Protein AF-X1V423-F1 (afdb_monomer_lite)

InterPro domains:
  IPR032524 ABC transporter Uup, C-terminal [PF16326] (5-64)
  IPR037118 Valyl-tRNA synthetase, tRNA-binding arm superfamily [G3DSA:1.10.287.380] (3-70)

Radius of gyration: 22.7 Å; chains: 1; bounding box: 46×16×73 Å

pLDDT: mean 88.93, std 11.31, range [49.69, 98.25]

Secondary structure (DSSP, 8-state):
-HHHHHHHHHHHHHHHHHHHHHHHHHHHT-GGGGG-HHHHHHHHHHHHHHHHHHHHHHHHHHHHHHHHHHHHHHHHHHHHTS------

Sequence (88 aa):
SPVNRRIAEIEQEVAASTEPIKEIEAMIADPAHYQDSQNVVAINREYTALRERVARLTSEWDGLTAEAERIKLEYRRAQENLPYKSYS

Foldseek 3Di:
DVLVVLLVVLVVLLVVLVVLLVVLVVLVPDPVNPPDVVSVVVSVVSNVVSVVSNVVSVVSNVVSVVVVVVVVVVVVVVVVPDPDPPPD

Structure (mmCIF, N/CA/C/O backbone):
data_AF-X1V423-F1
#
_entry.id   AF-X1V423-F1
#
loop_
_atom_site.group_PDB
_atom_site.id
_atom_site.type_symbol
_atom_site.label_atom_id
_atom_site.label_alt_id
_atom_site.label_comp_id
_atom_site.label_asym_id
_atom_site.label_entity_id
_atom_site.label_seq_id
_atom_site.pdbx_PDB_ins_code
_atom_site.Cartn_x
_atom_site.Cartn_y
_atom_site.Cartn_z
_atom_site.occupancy
_atom_site.B_iso_or_equiv
_atom_site.auth_seq_id
_atom_site.auth_comp_id
_atom_site.auth_asym_id
_atom_site.auth_atom_id
_atom_site.pdbx_PDB_model_num
ATOM 1 N N . SER A 1 1 ? -2.037 -1.312 19.845 1.00 86.19 1 SER A N 1
ATOM 2 C CA . SER A 1 1 ? -2.698 -2.524 19.324 1.00 86.19 1 SER A CA 1
ATOM 3 C C . SER A 1 1 ? -1.778 -3.183 18.306 1.00 86.19 1 SER A C 1
ATOM 5 O O . SER A 1 1 ? -1.140 -2.432 17.571 1.00 86.19 1 SER A O 1
ATOM 7 N N . PRO A 1 2 ? -1.686 -4.525 18.260 1.00 92.19 2 PRO A N 1
ATOM 8 C CA . PRO A 1 2 ? -1.003 -5.250 17.184 1.00 92.19 2 PRO A CA 1
ATOM 9 C C . PRO A 1 2 ? -1.446 -4.804 15.779 1.00 92.19 2 PRO A C 1
ATOM 11 O O . PRO A 1 2 ? -0.596 -4.615 14.919 1.00 92.19 2 PRO A O 1
ATOM 14 N N . VAL A 1 3 ? -2.741 -4.507 15.595 1.00 93.00 3 VAL A N 1
ATOM 15 C CA . VAL A 1 3 ? -3.313 -3.996 14.331 1.00 93.00 3 VAL A CA 1
ATOM 16 C C . VAL A 1 3 ? -2.640 -2.688 13.902 1.00 93.00 3 VAL A C 1
ATOM 18 O O . VAL A 1 3 ? -2.093 -2.599 12.810 1.00 93.00 3 VAL A O 1
ATOM 21 N N . ASN A 1 4 ? -2.575 -1.693 14.794 1.00 92.56 4 ASN A N 1
ATOM 22 C CA . ASN A 1 4 ? -1.944 -0.402 14.481 1.00 92.56 4 ASN A CA 1
ATOM 23 C C . ASN A 1 4 ? -0.443 -0.528 14.193 1.00 92.56 4 ASN A C 1
ATOM 25 O O . ASN A 1 4 ? 0.098 0.266 13.433 1.00 92.56 4 ASN A O 1
ATOM 29 N N . ARG A 1 5 ? 0.240 -1.498 14.819 1.00 96.25 5 ARG A N 1
ATOM 30 C CA . ARG A 1 5 ? 1.656 -1.749 14.533 1.00 96.25 5 ARG A CA 1
ATOM 31 C C . ARG A 1 5 ? 1.820 -2.273 13.107 1.00 96.25 5 ARG A C 1
ATOM 33 O O . ARG A 1 5 ? 2.642 -1.734 12.378 1.00 96.25 5 ARG A O 1
ATOM 40 N N . ARG A 1 6 ? 1.001 -3.249 12.702 1.00 97.44 6 ARG A N 1
ATOM 41 C CA . ARG A 1 6 ? 1.047 -3.800 11.345 1.00 97.44 6 ARG A CA 1
ATOM 42 C C . ARG A 1 6 ? 0.692 -2.755 10.284 1.00 97.44 6 ARG A C 1
ATOM 44 O O . ARG A 1 6 ? 1.353 -2.705 9.258 1.00 97.44 6 ARG A O 1
ATOM 51 N N . ILE A 1 7 ? -0.275 -1.875 10.554 1.00 96.81 7 ILE A N 1
ATOM 52 C CA . ILE A 1 7 ? -0.596 -0.732 9.679 1.00 96.81 7 ILE A CA 1
ATOM 53 C C . ILE A 1 7 ? 0.643 0.147 9.439 1.00 96.81 7 ILE A C 1
ATOM 55 O O . ILE A 1 7 ? 0.985 0.416 8.292 1.00 96.81 7 ILE A O 1
ATOM 59 N N . ALA A 1 8 ? 1.359 0.530 10.502 1.00 97.06 8 ALA A N 1
ATOM 60 C CA . ALA A 1 8 ? 2.562 1.357 10.382 1.00 97.06 8 ALA A CA 1
ATOM 61 C C . ALA A 1 8 ? 3.719 0.637 9.661 1.00 97.06 8 ALA A C 1
ATOM 63 O O . ALA A 1 8 ? 4.476 1.262 8.922 1.00 97.06 8 ALA A O 1
ATOM 64 N N . GLU A 1 9 ? 3.863 -0.676 9.860 1.00 97.88 9 GLU A N 1
ATOM 65 C CA . GLU A 1 9 ? 4.822 -1.499 9.111 1.00 97.88 9 GLU A CA 1
ATOM 66 C C . GLU A 1 9 ? 4.479 -1.520 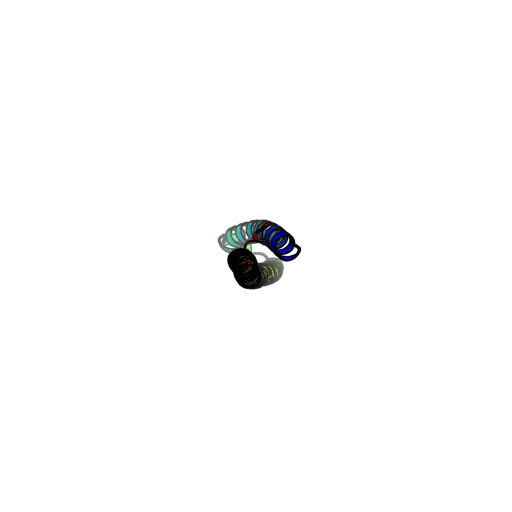7.615 1.00 97.88 9 GLU A C 1
ATOM 68 O O . GLU A 1 9 ? 5.354 -1.288 6.785 1.00 97.88 9 GLU A O 1
ATOM 73 N N . ILE A 1 10 ? 3.203 -1.717 7.265 1.00 97.88 10 ILE A N 1
ATOM 74 C CA . ILE A 1 10 ? 2.739 -1.694 5.874 1.00 97.88 10 ILE A CA 1
ATOM 75 C C . ILE A 1 10 ? 3.026 -0.339 5.219 1.00 97.88 10 ILE A C 1
ATOM 77 O O . ILE A 1 10 ? 3.517 -0.304 4.093 1.00 97.88 10 ILE A O 1
ATOM 81 N N . GLU A 1 11 ? 2.772 0.773 5.910 1.00 96.44 11 GLU A N 1
ATOM 82 C CA . GLU A 1 11 ? 3.064 2.117 5.393 1.00 96.44 11 GLU A CA 1
ATOM 83 C C . GLU A 1 11 ? 4.554 2.288 5.055 1.00 96.44 11 GLU A C 1
ATOM 85 O O . GLU A 1 11 ? 4.895 2.830 4.000 1.00 96.44 11 GLU A O 1
ATOM 90 N N . GLN A 1 12 ? 5.448 1.761 5.899 1.00 97.38 12 GLN A N 1
ATOM 91 C CA . GLN A 1 12 ? 6.889 1.757 5.631 1.00 97.38 12 GLN A CA 1
ATOM 92 C C . GLN A 1 12 ? 7.254 0.852 4.448 1.00 97.38 12 GLN A C 1
ATOM 94 O O . GLN A 1 12 ? 8.043 1.251 3.593 1.00 97.38 12 GLN A O 1
ATOM 99 N N . GLU A 1 13 ? 6.674 -0.348 4.363 1.00 97.12 13 GLU A N 1
ATOM 100 C CA . GLU A 1 13 ? 6.926 -1.284 3.262 1.00 97.12 13 GLU A CA 1
ATOM 101 C C . GLU A 1 13 ? 6.430 -0.747 1.907 1.00 97.12 13 GLU A C 1
ATOM 103 O O . GLU A 1 13 ? 7.098 -0.932 0.883 1.00 97.12 13 GLU A O 1
ATOM 108 N N . VAL A 1 14 ? 5.285 -0.056 1.887 1.00 96.00 14 VAL A N 1
ATOM 109 C CA . VAL A 1 14 ? 4.757 0.620 0.694 1.00 96.00 14 VAL A CA 1
ATOM 110 C C . VAL A 1 14 ? 5.686 1.754 0.275 1.00 96.00 14 VAL A C 1
ATOM 112 O O . VAL A 1 14 ? 6.055 1.824 -0.899 1.00 96.00 14 VAL A O 1
ATOM 115 N N . ALA A 1 15 ? 6.125 2.601 1.211 1.00 94.50 15 ALA A N 1
ATOM 116 C CA . ALA A 1 15 ? 7.072 3.674 0.913 1.00 94.50 15 ALA A CA 1
ATOM 117 C C . ALA A 1 15 ? 8.391 3.123 0.340 1.00 94.50 15 ALA A C 1
ATOM 119 O O . ALA A 1 15 ? 8.856 3.595 -0.696 1.00 94.50 15 ALA A O 1
ATOM 120 N N . ALA A 1 16 ? 8.935 2.066 0.952 1.00 94.88 16 ALA A N 1
ATOM 121 C CA . ALA A 1 16 ? 10.162 1.410 0.503 1.00 94.88 16 ALA A CA 1
ATOM 122 C C . ALA A 1 16 ? 10.027 0.738 -0.874 1.00 94.88 16 ALA A C 1
ATOM 124 O O . ALA A 1 16 ? 11.005 0.654 -1.609 1.00 94.88 16 ALA A O 1
ATOM 125 N N . SER A 1 17 ? 8.830 0.269 -1.239 1.00 93.75 17 SER A N 1
ATOM 126 C CA . SER A 1 17 ? 8.576 -0.345 -2.552 1.00 93.75 17 SER A CA 1
ATOM 127 C C . SER A 1 17 ? 8.280 0.688 -3.643 1.00 93.75 17 SER A C 1
ATOM 129 O O . SER A 1 17 ? 8.460 0.404 -4.823 1.00 93.75 17 SER A O 1
ATOM 131 N N . THR A 1 18 ? 7.829 1.887 -3.269 1.00 91.69 18 THR A N 1
ATOM 132 C CA . THR A 1 18 ? 7.412 2.931 -4.218 1.00 91.69 18 THR A CA 1
ATOM 133 C C . THR A 1 18 ? 8.598 3.613 -4.894 1.00 91.69 18 THR A C 1
ATOM 135 O O . THR A 1 18 ? 8.498 3.971 -6.064 1.00 91.69 18 THR A O 1
ATOM 138 N N . GLU A 1 19 ? 9.719 3.792 -4.193 1.00 92.88 19 GLU A N 1
ATOM 139 C CA . GLU A 1 19 ? 10.887 4.456 -4.783 1.00 92.88 19 GLU A CA 1
ATOM 140 C C . GLU A 1 19 ? 11.538 3.625 -5.906 1.00 92.88 19 GLU A C 1
ATOM 142 O O . GLU A 1 19 ? 11.643 4.144 -7.017 1.00 92.88 19 GLU A O 1
ATOM 147 N N . PRO A 1 20 ? 11.819 2.317 -5.724 1.00 93.81 20 PRO A N 1
ATOM 148 C CA . PRO A 1 20 ? 12.323 1.474 -6.812 1.00 93.81 20 PRO A CA 1
ATOM 149 C C . PRO A 1 20 ? 11.360 1.381 -8.006 1.00 93.81 20 PRO A C 1
ATOM 151 O O . PRO A 1 20 ? 11.791 1.315 -9.152 1.00 93.81 20 PRO A O 1
ATOM 154 N N . ILE A 1 21 ? 10.041 1.419 -7.765 1.00 93.50 21 ILE A N 1
ATOM 155 C CA . ILE A 1 21 ? 9.032 1.467 -8.839 1.00 93.50 21 ILE A CA 1
ATOM 156 C C . ILE A 1 21 ? 9.240 2.701 -9.721 1.00 93.50 21 ILE A C 1
ATOM 158 O O . ILE A 1 21 ? 9.243 2.567 -10.941 1.00 93.50 21 ILE A O 1
ATOM 162 N N . LYS A 1 22 ? 9.439 3.884 -9.126 1.00 92.50 22 LYS A N 1
ATOM 163 C CA . LYS A 1 22 ? 9.660 5.124 -9.887 1.00 92.50 22 LYS A CA 1
ATOM 164 C C . LYS A 1 22 ? 10.967 5.093 -10.668 1.00 92.50 22 LYS A C 1
ATOM 166 O O . LYS A 1 22 ? 11.004 5.556 -11.805 1.00 92.50 22 LYS A O 1
ATOM 171 N N . GLU A 1 23 ? 12.027 4.564 -10.064 1.00 91.31 23 GLU A N 1
ATOM 172 C CA . GLU A 1 23 ? 13.326 4.416 -10.726 1.00 91.31 23 GLU A CA 1
ATOM 173 C C . GLU A 1 23 ? 13.201 3.517 -11.960 1.00 91.31 23 GLU A C 1
ATOM 175 O O . GLU A 1 23 ? 13.623 3.897 -13.053 1.00 91.31 23 GLU A O 1
ATOM 180 N N . ILE A 1 24 ? 12.528 2.372 -11.820 1.00 90.81 24 ILE A N 1
ATOM 181 C CA . ILE A 1 24 ? 12.277 1.460 -12.936 1.00 90.81 24 ILE A CA 1
ATOM 182 C C . ILE A 1 24 ? 11.369 2.105 -13.995 1.00 90.81 24 ILE A C 1
ATOM 184 O O . ILE A 1 24 ? 11.637 1.973 -15.187 1.00 90.81 24 ILE A O 1
ATOM 188 N N . GLU A 1 25 ? 10.327 2.843 -13.603 1.00 91.38 25 GLU A N 1
ATOM 189 C CA . GLU A 1 25 ? 9.464 3.572 -14.546 1.00 91.38 25 GLU A CA 1
ATOM 190 C C . GLU A 1 25 ? 10.250 4.610 -15.360 1.00 91.38 25 GLU A C 1
ATOM 192 O O . GLU A 1 25 ? 10.037 4.729 -16.569 1.00 91.38 25 GLU A O 1
ATOM 197 N N . ALA A 1 26 ? 11.206 5.305 -14.736 1.00 89.50 26 ALA A N 1
ATOM 198 C CA . ALA A 1 26 ? 12.102 6.224 -15.431 1.00 89.50 26 ALA A CA 1
ATOM 199 C C . ALA A 1 26 ? 13.032 5.493 -16.416 1.00 89.50 26 ALA A C 1
ATOM 201 O O . ALA A 1 26 ? 13.241 5.979 -17.527 1.00 89.50 26 ALA A O 1
ATOM 202 N N . MET A 1 27 ? 13.543 4.312 -16.047 1.00 85.50 27 MET A N 1
ATOM 203 C CA . MET A 1 27 ? 14.370 3.482 -16.932 1.00 85.50 27 MET A CA 1
ATOM 204 C C . MET A 1 27 ? 13.578 2.944 -18.131 1.00 85.50 27 MET A C 1
ATOM 206 O O . MET A 1 27 ? 14.055 3.002 -19.258 1.00 85.50 27 MET A O 1
ATOM 210 N N . ILE A 1 28 ? 12.353 2.456 -17.915 1.00 83.94 28 ILE A N 1
ATOM 211 C CA . ILE A 1 28 ? 11.481 1.923 -18.978 1.00 83.94 28 ILE A CA 1
ATOM 212 C C . ILE A 1 28 ? 11.075 3.017 -19.979 1.00 83.94 28 ILE A C 1
ATOM 214 O O . ILE A 1 28 ? 10.877 2.727 -21.164 1.00 83.94 28 ILE A O 1
ATOM 218 N N . ALA A 1 29 ? 10.956 4.265 -19.515 1.00 84.38 29 ALA A N 1
ATOM 219 C CA . ALA A 1 29 ? 10.637 5.419 -20.350 1.00 84.38 29 ALA A CA 1
ATOM 220 C C . ALA A 1 29 ? 11.796 5.861 -21.268 1.00 84.38 29 ALA A C 1
ATOM 222 O O . ALA A 1 29 ? 11.548 6.613 -22.212 1.00 84.38 29 ALA A O 1
ATOM 223 N N . ASP A 1 30 ? 13.030 5.399 -21.028 1.00 82.75 30 ASP A N 1
ATOM 224 C CA . ASP A 1 30 ? 14.198 5.690 -21.865 1.00 82.75 30 ASP A CA 1
ATOM 225 C C . ASP A 1 30 ? 14.353 4.647 -22.997 1.00 82.75 30 ASP A C 1
ATOM 227 O O . ASP A 1 30 ? 14.641 3.478 -22.735 1.00 82.75 30 ASP A O 1
ATOM 231 N N . PRO A 1 31 ? 14.233 5.030 -24.284 1.00 74.44 31 PRO A N 1
ATOM 232 C CA . PRO A 1 31 ? 14.448 4.119 -25.409 1.00 74.44 31 PRO A CA 1
ATOM 233 C C . PRO A 1 31 ? 15.853 3.494 -25.459 1.00 74.44 31 PRO A C 1
ATOM 235 O O . PRO A 1 31 ? 16.015 2.413 -26.031 1.00 74.44 31 PRO A O 1
ATOM 238 N N . ALA A 1 32 ? 16.871 4.138 -24.872 1.00 78.44 32 ALA A N 1
ATOM 239 C CA . ALA A 1 32 ? 18.224 3.587 -24.785 1.00 78.44 32 ALA A CA 1
ATOM 240 C C . ALA A 1 32 ? 18.296 2.355 -23.865 1.00 78.44 32 ALA A C 1
ATOM 242 O O . ALA A 1 32 ? 19.183 1.514 -24.021 1.00 78.44 32 ALA A O 1
ATOM 243 N N . HIS A 1 33 ? 17.325 2.195 -22.962 1.00 72.69 33 HIS A N 1
ATOM 244 C CA . HIS A 1 33 ? 17.242 1.071 -22.038 1.00 72.69 33 HIS A CA 1
ATOM 245 C C . HIS A 1 33 ? 17.081 -0.289 -22.742 1.00 72.69 33 HIS A C 1
ATOM 247 O O . HIS A 1 33 ? 17.550 -1.314 -22.250 1.00 72.69 33 HIS A O 1
ATOM 253 N N . TYR A 1 34 ? 16.488 -0.309 -23.938 1.00 71.56 34 TYR A N 1
ATOM 254 C CA . TYR A 1 34 ? 16.198 -1.543 -24.677 1.00 71.56 34 TYR A CA 1
ATOM 255 C C . TYR A 1 34 ? 17.406 -2.145 -25.414 1.00 71.56 34 TYR A C 1
ATOM 257 O O . TYR A 1 34 ? 17.265 -3.169 -26.083 1.00 71.56 34 TYR A O 1
ATOM 265 N N . GLN A 1 35 ? 18.594 -1.540 -25.305 1.00 75.06 35 GLN A N 1
ATOM 266 C CA . GLN A 1 35 ? 19.809 -2.051 -25.947 1.00 75.06 35 GLN A CA 1
ATOM 267 C C . GLN A 1 35 ? 20.373 -3.314 -25.272 1.00 75.06 35 GLN A C 1
ATOM 269 O O . GLN A 1 35 ? 21.080 -4.080 -25.925 1.00 75.06 35 GLN A O 1
ATOM 274 N N . ASP A 1 36 ? 20.012 -3.579 -24.012 1.00 75.50 36 ASP A N 1
ATOM 275 C CA . ASP A 1 36 ? 20.353 -4.814 -23.298 1.00 75.50 36 ASP A CA 1
ATOM 276 C C . ASP A 1 36 ? 19.092 -5.633 -22.985 1.00 75.50 36 ASP A C 1
ATOM 278 O O . ASP A 1 36 ? 18.427 -5.472 -21.961 1.00 75.50 36 ASP A O 1
ATOM 282 N N . SER A 1 37 ? 18.763 -6.553 -23.893 1.00 68.38 37 SER A N 1
ATOM 283 C CA . SER A 1 37 ? 17.562 -7.391 -23.789 1.00 68.38 37 SER A CA 1
ATOM 284 C C . SER A 1 37 ? 17.503 -8.281 -22.535 1.00 68.38 37 SER A C 1
ATOM 286 O O . SER A 1 37 ? 16.401 -8.596 -22.080 1.00 68.38 37 SER A O 1
ATOM 288 N N . GLN A 1 38 ? 18.642 -8.681 -21.949 1.00 72.44 38 GLN A N 1
ATOM 289 C CA . GLN A 1 38 ? 18.641 -9.477 -20.714 1.00 72.44 38 GLN A CA 1
ATOM 290 C C . GLN A 1 38 ? 18.336 -8.604 -19.494 1.00 72.44 38 GLN A C 1
ATOM 292 O O . GLN A 1 38 ? 17.565 -9.020 -18.624 1.00 72.44 38 GLN A O 1
ATOM 297 N N . ASN A 1 39 ? 18.863 -7.379 -19.474 1.00 79.81 39 ASN A N 1
ATOM 298 C CA . ASN A 1 39 ? 18.571 -6.387 -18.442 1.00 79.81 39 ASN A CA 1
ATOM 299 C C . ASN A 1 39 ? 17.074 -6.013 -18.417 1.00 79.81 39 ASN A C 1
ATOM 301 O O . ASN A 1 39 ? 16.442 -5.993 -17.362 1.00 79.81 39 ASN A O 1
ATOM 305 N N . VAL A 1 40 ? 16.463 -5.849 -19.596 1.00 82.62 40 VAL A N 1
ATOM 306 C CA . VAL A 1 40 ? 15.035 -5.510 -19.747 1.00 82.62 40 VAL A CA 1
ATOM 307 C C . VAL A 1 40 ? 14.107 -6.574 -19.140 1.00 82.62 40 VAL A C 1
ATOM 309 O O . VAL A 1 40 ? 13.098 -6.240 -18.515 1.00 82.62 40 VAL A O 1
ATOM 312 N N . VAL A 1 41 ? 14.413 -7.868 -19.298 1.00 85.50 41 VAL A N 1
ATOM 313 C CA . VAL A 1 41 ? 13.581 -8.948 -18.727 1.00 85.50 41 VAL A CA 1
ATOM 314 C C . VAL A 1 41 ? 13.680 -8.980 -17.202 1.00 85.50 41 VAL A C 1
ATOM 316 O O . VAL A 1 41 ? 12.666 -9.191 -16.532 1.00 85.50 41 VAL A O 1
ATOM 319 N N . ALA A 1 42 ? 14.878 -8.779 -16.647 1.00 87.81 42 ALA A N 1
ATOM 320 C CA . ALA A 1 42 ? 15.083 -8.742 -15.201 1.00 87.81 42 ALA A CA 1
ATOM 321 C C . ALA A 1 42 ? 14.312 -7.576 -14.562 1.00 87.81 42 ALA A C 1
ATOM 323 O O . ALA A 1 42 ? 13.540 -7.792 -13.627 1.00 87.81 42 ALA A O 1
ATOM 324 N N . ILE A 1 43 ? 14.424 -6.383 -15.147 1.00 88.19 43 ILE A N 1
ATOM 325 C CA . ILE A 1 43 ? 13.772 -5.161 -14.663 1.00 88.19 43 ILE A CA 1
ATOM 326 C C . ILE A 1 43 ? 12.248 -5.262 -14.733 1.00 88.19 43 ILE A C 1
ATOM 328 O O . ILE A 1 43 ? 11.563 -4.911 -13.776 1.00 88.19 43 ILE A O 1
ATOM 332 N N . ASN A 1 44 ? 11.687 -5.824 -15.808 1.00 88.38 44 ASN A N 1
ATOM 333 C CA . ASN A 1 4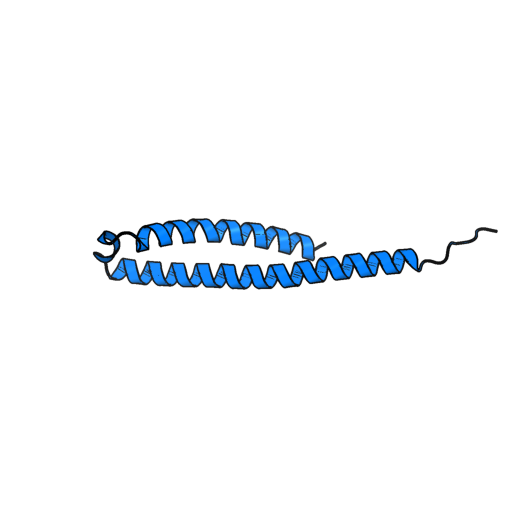4 ? 10.236 -6.024 -15.900 1.00 88.38 44 ASN A CA 1
ATOM 334 C C . ASN A 1 44 ? 9.699 -7.016 -14.853 1.00 88.38 44 ASN A C 1
ATOM 336 O O . ASN A 1 44 ? 8.591 -6.840 -14.336 1.00 88.38 44 ASN A O 1
ATOM 340 N N . ARG A 1 45 ? 10.468 -8.063 -14.522 1.00 92.38 45 ARG A N 1
ATOM 341 C CA . ARG A 1 45 ? 10.097 -9.013 -13.458 1.00 92.38 45 ARG A CA 1
ATOM 342 C C . ARG A 1 45 ? 10.121 -8.345 -12.090 1.00 92.38 45 ARG A C 1
ATOM 344 O O . ARG A 1 45 ? 9.179 -8.526 -11.321 1.00 92.38 45 ARG A O 1
ATOM 351 N N . GLU A 1 46 ? 11.162 -7.570 -11.809 1.00 93.69 46 GLU A N 1
ATOM 352 C CA . GLU A 1 46 ? 11.281 -6.809 -10.567 1.00 93.69 46 GLU A CA 1
ATOM 353 C C . GLU A 1 46 ? 10.156 -5.776 -10.430 1.00 93.69 46 GLU A C 1
ATOM 355 O O . GLU A 1 46 ? 9.465 -5.755 -9.412 1.00 93.69 46 GLU A O 1
ATOM 360 N N . TYR A 1 47 ? 9.881 -5.014 -11.491 1.00 94.56 47 TYR A N 1
ATOM 361 C CA . TYR A 1 47 ? 8.767 -4.069 -11.550 1.00 94.56 47 TYR A CA 1
ATOM 362 C C . TYR A 1 47 ? 7.427 -4.735 -11.231 1.00 94.56 47 TYR A C 1
ATOM 364 O O . TYR A 1 47 ? 6.677 -4.267 -10.374 1.00 94.56 47 TYR A O 1
ATOM 372 N N . THR A 1 48 ? 7.140 -5.865 -11.883 1.00 95.56 48 THR A N 1
ATOM 373 C CA . THR A 1 48 ? 5.896 -6.614 -11.665 1.00 95.56 48 THR A CA 1
ATOM 374 C C . THR A 1 48 ? 5.790 -7.085 -10.215 1.00 95.56 48 THR A C 1
ATOM 376 O O . THR A 1 48 ? 4.761 -6.875 -9.574 1.00 95.56 48 THR A O 1
ATOM 379 N N . ALA A 1 49 ? 6.867 -7.644 -9.657 1.00 96.75 49 ALA A N 1
ATOM 380 C CA . ALA A 1 49 ? 6.892 -8.113 -8.274 1.00 96.75 49 ALA A CA 1
ATOM 381 C C . ALA A 1 49 ? 6.683 -6.975 -7.259 1.00 96.75 49 ALA A C 1
ATOM 383 O O . ALA A 1 49 ? 5.947 -7.148 -6.283 1.00 96.75 49 ALA A O 1
ATOM 384 N N . LEU A 1 50 ? 7.285 -5.804 -7.493 1.00 96.75 50 LEU A N 1
ATOM 385 C CA . LEU A 1 50 ? 7.098 -4.614 -6.660 1.00 96.75 50 LEU A CA 1
ATOM 386 C C . LEU A 1 50 ? 5.657 -4.098 -6.732 1.00 96.75 50 LEU A C 1
ATOM 388 O O . LEU A 1 50 ? 5.043 -3.839 -5.697 1.00 96.75 50 LEU A O 1
ATOM 392 N N . ARG A 1 51 ? 5.083 -4.011 -7.937 1.00 97.00 51 ARG A N 1
ATOM 393 C CA . ARG A 1 51 ? 3.689 -3.593 -8.149 1.00 97.00 51 ARG A CA 1
ATOM 394 C C . ARG A 1 51 ? 2.705 -4.535 -7.460 1.00 97.00 51 ARG A C 1
ATOM 396 O O . ARG A 1 51 ? 1.791 -4.075 -6.779 1.00 97.00 51 ARG A O 1
ATOM 403 N N . GLU A 1 52 ? 2.911 -5.843 -7.585 1.00 97.69 52 GLU A N 1
ATOM 404 C CA . GLU A 1 52 ? 2.106 -6.840 -6.879 1.00 97.69 52 GLU A CA 1
ATOM 405 C C . GLU A 1 52 ? 2.258 -6.737 -5.359 1.00 97.69 52 GLU A C 1
ATOM 407 O O . GLU A 1 52 ? 1.274 -6.870 -4.630 1.00 97.69 52 GLU A O 1
ATOM 412 N N . ARG A 1 53 ? 3.479 -6.497 -4.862 1.00 97.38 53 ARG A N 1
ATOM 413 C CA . ARG A 1 53 ? 3.723 -6.302 -3.430 1.00 97.38 53 ARG A CA 1
ATOM 414 C C . ARG A 1 53 ? 2.956 -5.093 -2.908 1.00 97.38 53 ARG A C 1
ATOM 416 O O . ARG A 1 53 ? 2.258 -5.236 -1.909 1.00 97.38 53 ARG A O 1
ATOM 423 N N . VAL A 1 54 ? 3.041 -3.950 -3.589 1.00 97.31 54 VAL A N 1
ATOM 424 C CA . VAL A 1 54 ? 2.290 -2.742 -3.218 1.00 97.31 54 VAL A CA 1
ATOM 425 C C . VAL A 1 54 ? 0.789 -3.024 -3.216 1.00 97.31 54 VAL A C 1
ATOM 427 O O . VAL A 1 54 ? 0.133 -2.737 -2.223 1.00 97.31 54 VAL A O 1
ATOM 430 N N . ALA A 1 55 ? 0.251 -3.667 -4.257 1.00 97.81 55 ALA A N 1
ATOM 431 C CA . ALA A 1 55 ? -1.174 -3.993 -4.322 1.00 97.81 55 ALA A CA 1
ATOM 432 C C . ALA A 1 55 ? -1.641 -4.884 -3.154 1.00 97.81 55 ALA A C 1
ATOM 434 O O . ALA A 1 55 ? -2.682 -4.621 -2.549 1.00 97.81 55 ALA A O 1
ATOM 435 N N . ARG A 1 56 ? -0.859 -5.916 -2.800 1.00 98.19 56 ARG A N 1
ATOM 436 C CA . ARG A 1 56 ? -1.154 -6.784 -1.647 1.00 98.19 56 ARG A CA 1
ATOM 437 C C . ARG A 1 56 ? -1.120 -6.012 -0.330 1.00 98.19 56 ARG A C 1
ATOM 439 O O . ARG A 1 56 ? -2.036 -6.153 0.473 1.00 98.19 56 ARG A O 1
ATOM 446 N N . LEU A 1 57 ? -0.093 -5.188 -0.131 1.00 98.06 57 LEU A N 1
ATOM 447 C CA . LEU A 1 57 ? 0.066 -4.366 1.068 1.00 98.06 57 LEU A CA 1
ATOM 448 C C . LEU A 1 57 ? -1.077 -3.355 1.222 1.00 98.06 57 LEU A C 1
ATOM 450 O O . LEU A 1 57 ? -1.623 -3.223 2.312 1.00 98.06 57 LEU A O 1
ATOM 454 N N . THR A 1 58 ? -1.495 -2.695 0.140 1.00 96.50 58 THR A N 1
ATOM 455 C CA . THR A 1 58 ? -2.648 -1.783 0.160 1.00 96.50 58 THR A CA 1
ATOM 456 C C . THR A 1 58 ? -3.931 -2.511 0.557 1.00 96.50 58 THR A C 1
ATOM 458 O O . THR A 1 58 ? -4.644 -2.046 1.441 1.00 96.50 58 THR A O 1
ATOM 461 N N . SER A 1 59 ? -4.192 -3.692 -0.014 1.00 98.19 59 SER A N 1
ATOM 462 C CA . SER A 1 59 ? -5.368 -4.485 0.363 1.00 98.19 59 SER A CA 1
ATOM 463 C C . SER A 1 59 ? -5.332 -4.940 1.826 1.00 98.19 59 SER A C 1
ATOM 465 O O . SER A 1 59 ? -6.380 -5.019 2.467 1.00 98.19 59 SER A O 1
ATOM 467 N N . GLU A 1 60 ? -4.151 -5.266 2.357 1.00 98.19 60 GLU A N 1
ATOM 468 C CA . GLU A 1 60 ? -3.980 -5.610 3.771 1.00 98.19 60 GLU A CA 1
ATOM 469 C C . GLU A 1 60 ? -4.246 -4.392 4.672 1.00 98.19 60 GLU A C 1
ATOM 471 O O . GLU A 1 60 ? -4.968 -4.500 5.665 1.00 98.19 60 GLU A O 1
ATOM 476 N N . TRP A 1 61 ? -3.716 -3.224 4.299 1.00 98.25 61 TRP A N 1
ATOM 477 C CA . TRP A 1 61 ? -3.917 -1.963 5.014 1.00 98.25 61 TRP A CA 1
ATOM 478 C C . TRP A 1 61 ? -5.398 -1.574 5.097 1.00 98.25 61 TRP A C 1
ATOM 480 O O . TRP A 1 61 ? -5.866 -1.205 6.178 1.00 98.25 61 TRP A O 1
ATOM 490 N N . ASP A 1 62 ? -6.152 -1.720 4.001 1.00 98.00 62 ASP A N 1
ATOM 491 C CA . ASP A 1 62 ? -7.595 -1.441 3.966 1.00 98.00 62 ASP A CA 1
ATOM 492 C C . ASP A 1 62 ? -8.349 -2.313 4.981 1.00 98.00 62 ASP A C 1
ATOM 494 O O . ASP A 1 62 ? -9.164 -1.823 5.771 1.00 98.00 62 ASP A O 1
ATOM 498 N N . GLY A 1 63 ? -8.031 -3.612 5.008 1.00 98.06 63 GLY A N 1
ATOM 499 C CA . GLY A 1 63 ? -8.632 -4.567 5.938 1.00 98.06 63 GLY A CA 1
ATOM 500 C C . GLY A 1 63 ? -8.316 -4.250 7.400 1.00 98.06 63 GLY A C 1
ATOM 501 O O . GLY A 1 63 ? -9.219 -4.204 8.239 1.00 98.06 63 GLY A O 1
ATOM 502 N N . LEU A 1 64 ? -7.046 -3.982 7.711 1.00 97.81 64 LEU A N 1
ATOM 503 C CA . LEU A 1 64 ? -6.606 -3.669 9.073 1.00 97.81 64 LEU A CA 1
ATOM 504 C C . LEU A 1 64 ? -7.169 -2.339 9.576 1.00 97.81 64 LEU A C 1
ATOM 506 O O . LEU A 1 64 ? -7.525 -2.226 10.750 1.00 97.81 64 LEU A O 1
ATOM 510 N N . THR A 1 65 ? -7.285 -1.338 8.705 1.00 95.62 65 THR A N 1
ATOM 511 C CA . THR A 1 65 ? -7.875 -0.043 9.062 1.00 95.62 65 THR A CA 1
ATOM 512 C C . THR A 1 65 ? -9.360 -0.198 9.383 1.00 95.62 65 THR A C 1
ATOM 514 O O . THR A 1 65 ? -9.823 0.302 10.411 1.00 95.62 65 THR A O 1
ATOM 517 N N . ALA A 1 66 ? -10.099 -0.967 8.577 1.00 97.38 66 ALA A N 1
ATOM 518 C CA . ALA A 1 66 ? -11.496 -1.288 8.864 1.00 97.38 66 ALA A CA 1
ATOM 519 C C . ALA A 1 66 ? -11.654 -2.049 10.195 1.00 97.38 66 ALA A C 1
ATOM 521 O O . ALA A 1 66 ? -12.549 -1.749 10.991 1.00 97.38 66 ALA A O 1
ATOM 522 N N . GLU A 1 67 ? -10.763 -3.002 10.478 1.00 96.94 67 GLU A N 1
ATOM 523 C CA . GLU A 1 67 ? -10.748 -3.725 11.750 1.00 96.94 67 GLU A CA 1
ATOM 524 C C . GLU A 1 67 ? -10.439 -2.809 12.944 1.00 96.94 67 GLU A C 1
ATOM 526 O O . GLU A 1 67 ? -11.108 -2.896 13.979 1.00 96.94 67 GLU A O 1
ATOM 531 N N . ALA A 1 68 ? -9.473 -1.899 12.808 1.00 95.25 68 ALA A N 1
ATOM 532 C CA . ALA A 1 68 ? -9.128 -0.942 13.854 1.00 95.25 68 ALA A CA 1
ATOM 533 C C . ALA A 1 68 ? -10.322 -0.043 14.212 1.00 95.25 68 ALA A C 1
ATOM 535 O O . ALA A 1 68 ? -10.594 0.176 15.395 1.00 95.25 68 ALA A O 1
ATOM 536 N N . GLU A 1 69 ? -11.060 0.442 13.212 1.00 96.00 69 GLU A N 1
ATOM 537 C CA . GLU A 1 69 ? -12.267 1.246 13.428 1.00 96.00 69 GLU A CA 1
ATOM 538 C C . GLU A 1 69 ? -13.395 0.440 14.081 1.00 96.00 69 GLU A C 1
ATOM 540 O O . GLU A 1 69 ? -14.040 0.929 15.015 1.00 96.00 69 GLU A O 1
ATOM 545 N N . ARG A 1 70 ? -13.584 -0.826 13.682 1.00 96.31 70 ARG A N 1
ATOM 546 C CA . ARG A 1 70 ? -14.548 -1.728 14.331 1.00 96.31 70 ARG A CA 1
ATOM 547 C C . ARG A 1 70 ? -14.244 -1.892 15.822 1.00 96.31 70 ARG A C 1
ATOM 549 O O . ARG A 1 70 ? -15.133 -1.688 16.646 1.00 96.31 70 ARG A O 1
ATOM 556 N N . ILE A 1 71 ? -12.991 -2.190 16.175 1.00 94.94 71 ILE A N 1
ATOM 557 C CA . ILE A 1 71 ? -12.564 -2.376 17.574 1.00 94.94 71 ILE A CA 1
ATOM 558 C C . ILE A 1 71 ? -12.793 -1.096 18.391 1.00 94.94 71 ILE A C 1
ATOM 560 O O . ILE A 1 71 ? -13.293 -1.154 19.516 1.00 94.94 71 ILE A O 1
ATOM 564 N N . LYS A 1 72 ? -12.463 0.078 17.834 1.00 93.81 72 LYS A N 1
ATOM 565 C CA . LYS A 1 72 ? -12.701 1.370 18.501 1.00 93.81 72 LYS A CA 1
ATOM 566 C C . LYS A 1 72 ? -14.188 1.604 18.772 1.00 93.81 72 LYS A C 1
ATOM 568 O O . LYS A 1 72 ? -14.545 2.092 19.846 1.00 93.81 72 LYS A O 1
ATOM 573 N N . LEU A 1 73 ? -15.049 1.271 17.813 1.00 95.50 73 LEU A N 1
ATOM 574 C CA . LEU A 1 73 ? -16.495 1.4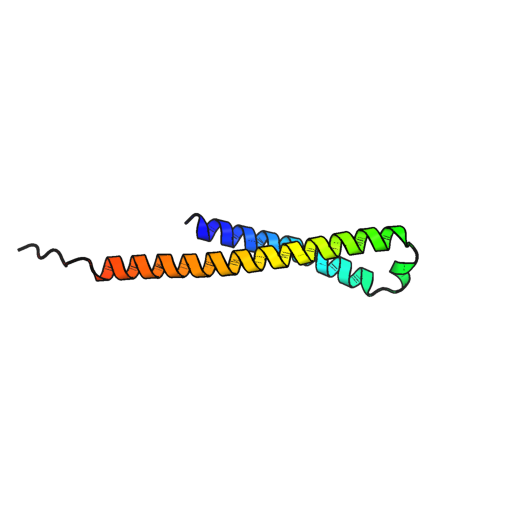26 17.948 1.00 95.50 73 LEU A CA 1
ATOM 575 C C . LEU A 1 73 ? -17.076 0.473 18.999 1.00 95.50 73 LEU A C 1
ATOM 577 O O . LEU A 1 73 ? -17.881 0.897 19.825 1.00 95.50 73 LEU A O 1
ATOM 581 N N . GLU A 1 74 ? -16.659 -0.793 18.991 1.00 94.75 74 GLU A N 1
ATOM 582 C CA . GLU A 1 74 ? -17.064 -1.788 19.991 1.00 94.75 74 GLU A CA 1
ATOM 583 C C . GLU A 1 74 ? -16.659 -1.360 21.402 1.00 94.75 74 GLU A C 1
ATOM 585 O O . GLU A 1 74 ? -17.486 -1.388 22.314 1.00 94.75 74 GLU A O 1
ATOM 590 N N . TYR A 1 75 ? -15.425 -0.877 21.567 1.00 92.06 75 TYR A N 1
ATOM 591 C CA . TYR A 1 75 ? -14.947 -0.352 22.842 1.00 92.06 75 TYR A CA 1
ATOM 592 C C . TYR A 1 75 ? -15.795 0.830 23.327 1.00 92.06 75 TYR A C 1
ATOM 594 O O . TYR A 1 75 ? -16.229 0.845 24.478 1.00 92.06 75 TYR A O 1
ATOM 602 N N . ARG A 1 76 ? -16.099 1.792 22.446 1.00 93.31 76 ARG A N 1
ATOM 603 C CA . ARG A 1 76 ? -16.941 2.950 22.788 1.00 93.31 76 ARG A CA 1
ATOM 604 C C . ARG A 1 76 ? -18.341 2.524 23.232 1.00 93.31 76 ARG A C 1
ATOM 606 O O . ARG A 1 76 ? -18.803 2.954 24.283 1.00 93.31 76 ARG A O 1
ATOM 613 N N . ARG A 1 77 ? -18.983 1.628 22.479 1.00 92.94 77 ARG A N 1
ATOM 614 C CA . ARG A 1 77 ? -20.309 1.086 22.822 1.00 92.94 77 ARG A CA 1
ATOM 615 C C . ARG A 1 77 ? -20.295 0.341 24.152 1.00 92.94 77 ARG A C 1
ATOM 617 O O . ARG A 1 77 ? -21.246 0.441 24.921 1.00 92.94 77 ARG A O 1
ATOM 624 N N . ALA A 1 78 ? -19.233 -0.413 24.432 1.00 91.56 78 ALA A N 1
ATOM 625 C CA . ALA A 1 78 ? -19.079 -1.086 25.714 1.00 91.56 78 ALA A CA 1
ATOM 626 C C . ALA A 1 78 ? -18.976 -0.075 26.864 1.00 91.56 78 ALA A C 1
ATOM 628 O O . ALA A 1 78 ? -19.620 -0.278 27.885 1.00 91.56 78 ALA A O 1
ATOM 629 N N . GLN A 1 79 ? -18.236 1.028 26.687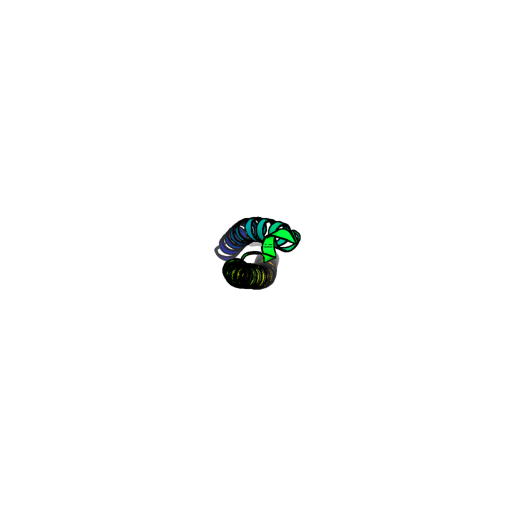 1.00 89.88 79 GLN A N 1
ATOM 630 C CA . GLN A 1 79 ? -18.145 2.097 27.687 1.00 89.88 79 GLN A CA 1
ATOM 631 C C . GLN A 1 79 ? -19.483 2.812 27.923 1.00 89.88 79 GLN A C 1
ATOM 633 O O . GLN A 1 79 ? -19.818 3.097 29.069 1.00 89.88 79 GLN A O 1
ATOM 638 N N . GLU A 1 80 ? -20.251 3.077 26.865 1.00 88.12 80 GLU A N 1
ATOM 639 C CA . GLU A 1 80 ? -21.570 3.724 26.946 1.00 88.12 80 GLU A CA 1
ATOM 640 C C . GLU A 1 80 ? -22.623 2.842 27.641 1.00 88.12 80 GLU A C 1
ATOM 642 O O . GLU A 1 80 ? -23.514 3.357 28.311 1.00 88.12 80 GLU A O 1
ATOM 647 N N . ASN A 1 81 ? -22.502 1.516 27.526 1.00 81.00 81 ASN A N 1
ATOM 648 C CA . ASN A 1 81 ? -23.413 0.548 28.144 1.00 81.00 81 ASN A CA 1
ATOM 649 C C . ASN A 1 81 ? -23.027 0.147 29.580 1.00 81.00 81 ASN A C 1
ATOM 651 O O . ASN A 1 81 ? -23.678 -0.724 30.163 1.00 81.00 81 ASN A O 1
ATOM 655 N N . LEU A 1 82 ? -21.981 0.741 30.170 1.00 75.31 82 LEU A N 1
ATOM 656 C CA . LEU A 1 82 ? -21.646 0.492 31.572 1.00 75.31 82 LEU A CA 1
ATOM 657 C C . LEU A 1 82 ? -22.701 1.157 32.474 1.00 75.31 82 LEU A C 1
ATOM 659 O O . LEU A 1 82 ? -22.820 2.384 32.453 1.00 75.31 82 LEU A O 1
ATOM 663 N N . PRO A 1 83 ? -23.454 0.397 33.297 1.00 64.94 83 PRO A N 1
ATOM 664 C CA . PRO A 1 83 ? -24.379 1.000 34.242 1.00 64.94 83 PRO A CA 1
ATOM 665 C C . PRO A 1 83 ? -23.582 1.870 35.213 1.00 64.94 83 PRO A C 1
ATOM 667 O O . PRO A 1 83 ? -22.628 1.406 35.846 1.00 64.94 83 PRO A O 1
ATOM 670 N N . TYR A 1 84 ? -23.972 3.143 35.320 1.00 58.22 84 TYR A N 1
ATOM 671 C CA . TYR A 1 84 ? -23.434 4.061 36.316 1.00 58.22 84 TYR A CA 1
ATOM 672 C C . TYR A 1 84 ? -23.587 3.379 37.679 1.00 58.22 84 TYR A C 1
ATOM 674 O O . TYR A 1 84 ? -24.711 3.114 38.111 1.00 58.22 84 TYR A O 1
ATOM 682 N N . LYS A 1 85 ? -22.477 3.032 38.345 1.00 57.28 85 LYS A N 1
ATOM 683 C CA . LYS A 1 85 ? -22.540 2.576 39.736 1.00 57.28 85 LYS A CA 1
ATOM 684 C C . LYS A 1 85 ? -23.076 3.748 40.552 1.00 57.28 85 LYS A C 1
ATOM 686 O O . LYS A 1 85 ? -22.328 4.650 40.917 1.00 57.28 85 LYS A O 1
ATOM 691 N N . SER A 1 86 ? -24.384 3.739 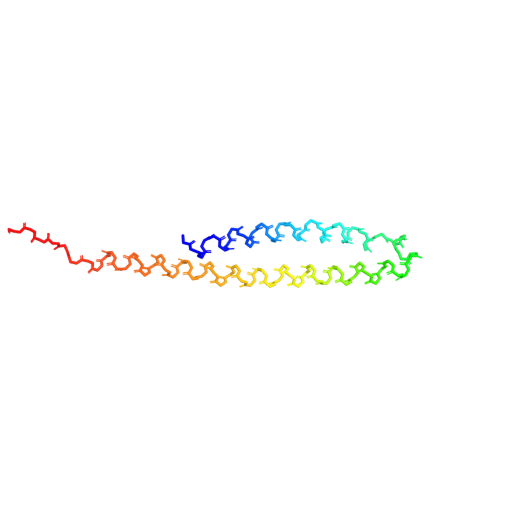40.795 1.00 49.69 86 SER A N 1
ATOM 692 C CA . SER A 1 86 ? -25.004 4.500 41.867 1.00 49.69 86 SER A CA 1
ATOM 693 C C . SER A 1 86 ? -24.411 3.951 43.160 1.00 49.69 86 SER A C 1
ATOM 695 O O . SER A 1 86 ? -24.789 2.884 43.634 1.00 49.69 86 SER A O 1
ATOM 697 N N . TYR A 1 87 ? -23.382 4.629 43.660 1.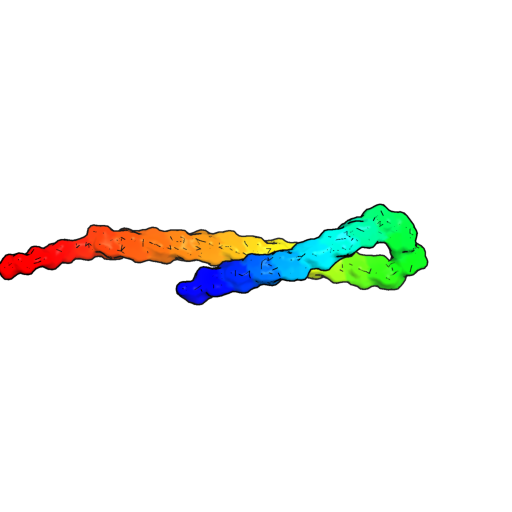00 53.06 87 TYR A N 1
ATOM 698 C CA . TYR A 1 87 ? -22.990 4.501 45.051 1.00 53.06 87 TYR A CA 1
ATOM 699 C C . TYR A 1 87 ? -24.023 5.299 45.846 1.00 53.06 87 TYR A C 1
ATOM 701 O O . TYR A 1 87 ? -23.953 6.526 45.901 1.00 53.06 87 TYR A O 1
ATOM 709 N N . SER A 1 88 ? -25.037 4.591 46.340 1.00 61.59 88 SER A N 1
ATOM 710 C CA . SER A 1 88 ? -25.933 5.032 47.411 1.00 61.59 88 SER A CA 1
ATOM 711 C C . SER A 1 88 ? -25.386 4.576 48.753 1.00 61.59 88 SER A C 1
ATOM 713 O O . SER A 1 88 ? -25.037 3.373 48.821 1.00 61.59 88 SER A O 1
#

Organism: NCBI:txid412755